Protein AF-A0A1G2BXG2-F1 (afdb_monomer_lite)

Foldseek 3Di:
DDDPPDDDPDPDDDLLVVLLVLLLVLLVQLVPDPDPVSNVVSLVVNVVSLVVCCVVVVDVDSVRSLVVNVVVVRPPSVVSVVVSCVVPVD

Organism: NCBI:txid1798552

pLDDT: mean 74.63, std 14.34, range [38.75, 89.06]

Secondary structure (DSSP, 8-state):
----------TT--HHHHHHHHHHHHHHHHHH---HHHHHHHHHHHHHHHHHHHHTTS-SSHHHHHHHHHHTT---HHHHHHHHHHHH--

Radius of gyration: 13.39 Å; chains: 1; bounding box: 40×34×30 Å

Sequence (90 aa):
MGELIKFPERGKKNGVEEGLERLQGLFEMISATQHFHDKIDALAEFEKVEKELIAQGHFASEAEVVHALERRGATNIADVLALMRATIEE

Structure (mmCIF, N/CA/C/O backbone):
data_AF-A0A1G2BXG2-F1
#
_entry.id   AF-A0A1G2BXG2-F1
#
loop_
_atom_site.group_PDB
_atom_site.id
_atom_site.type_symbol
_atom_site.label_atom_id
_atom_site.label_alt_id
_atom_site.label_comp_id
_atom_site.label_asym_id
_atom_site.label_entity_id
_atom_site.label_seq_id
_atom_site.pdbx_PDB_ins_code
_atom_site.Cartn_x
_atom_site.Cartn_y
_atom_site.Cartn_z
_atom_site.occupancy
_atom_site.B_iso_or_equiv
_atom_site.auth_seq_id
_atom_site.auth_comp_id
_atom_site.auth_asym_id
_atom_site.auth_atom_id
_atom_site.pdbx_PDB_model_num
ATOM 1 N N . MET A 1 1 ? 27.808 -4.610 6.013 1.00 39.03 1 MET A N 1
ATOM 2 C CA . MET A 1 1 ? 27.306 -3.295 6.460 1.00 39.03 1 MET A CA 1
ATOM 3 C C . MET A 1 1 ? 26.209 -2.901 5.490 1.00 39.03 1 MET A C 1
ATOM 5 O O . MET A 1 1 ? 26.533 -2.574 4.361 1.00 39.03 1 MET A O 1
ATOM 9 N N . GLY A 1 2 ? 24.941 -3.074 5.870 1.00 40.44 2 GLY A N 1
ATOM 10 C CA . GLY A 1 2 ? 23.805 -2.600 5.076 1.00 40.44 2 GLY A CA 1
ATOM 11 C C . GLY A 1 2 ? 23.447 -1.199 5.549 1.00 40.44 2 GLY A C 1
ATOM 12 O O . GLY A 1 2 ? 23.192 -1.009 6.738 1.00 40.44 2 GLY A O 1
ATOM 13 N N . GLU A 1 3 ? 23.527 -0.218 4.657 1.00 41.75 3 GLU A N 1
ATOM 14 C CA . GLU A 1 3 ? 23.145 1.160 4.948 1.00 41.75 3 GLU A CA 1
ATOM 15 C C . GLU A 1 3 ? 21.622 1.210 5.129 1.00 41.75 3 GLU A C 1
ATOM 17 O O . GLU A 1 3 ? 20.858 0.921 4.212 1.00 41.75 3 GLU A O 1
ATOM 22 N N . LEU A 1 4 ? 21.181 1.486 6.359 1.00 50.09 4 LEU A N 1
ATOM 23 C CA . LEU A 1 4 ? 19.774 1.687 6.690 1.00 50.09 4 LEU A CA 1
ATOM 24 C C . LEU A 1 4 ? 19.298 2.953 5.975 1.00 50.09 4 LEU A C 1
ATOM 26 O O . LEU A 1 4 ? 19.757 4.049 6.302 1.00 50.09 4 LEU A O 1
ATOM 30 N N . ILE A 1 5 ? 18.375 2.803 5.023 1.00 51.25 5 ILE A N 1
ATOM 31 C CA . ILE A 1 5 ? 17.647 3.921 4.415 1.00 51.25 5 ILE A CA 1
ATOM 32 C C . ILE A 1 5 ? 17.019 4.734 5.557 1.00 51.25 5 ILE A C 1
ATOM 34 O O . ILE A 1 5 ? 16.102 4.277 6.240 1.00 51.25 5 ILE A O 1
ATOM 38 N N . LYS A 1 6 ? 17.561 5.930 5.814 1.00 42.06 6 LYS A N 1
ATOM 39 C CA . LYS A 1 6 ? 17.048 6.842 6.839 1.00 42.06 6 LYS A CA 1
ATOM 40 C C . LYS A 1 6 ? 15.834 7.575 6.286 1.00 42.06 6 LYS A C 1
ATOM 42 O O . LYS A 1 6 ? 15.974 8.507 5.497 1.00 42.06 6 LYS A O 1
ATOM 47 N N . PH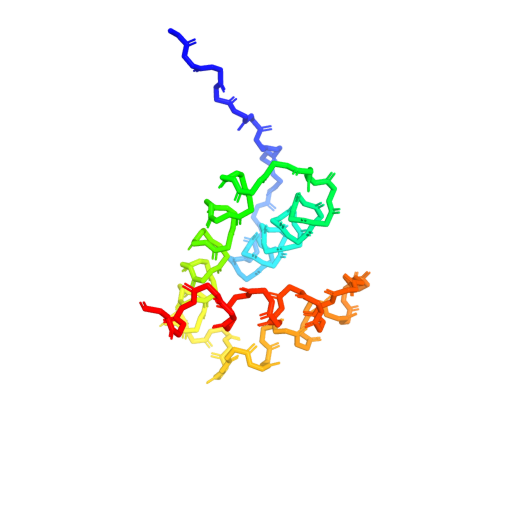E A 1 7 ? 14.652 7.176 6.737 1.00 50.38 7 PHE A N 1
ATOM 48 C CA . PHE A 1 7 ? 13.441 7.971 6.569 1.00 50.38 7 PHE A CA 1
ATOM 49 C C . PHE A 1 7 ? 13.526 9.212 7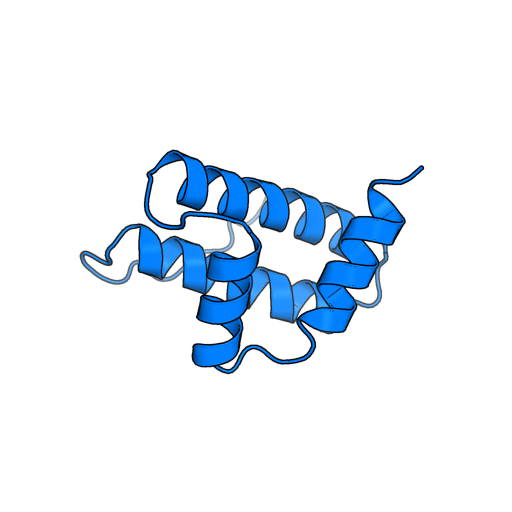.481 1.00 50.38 7 PHE 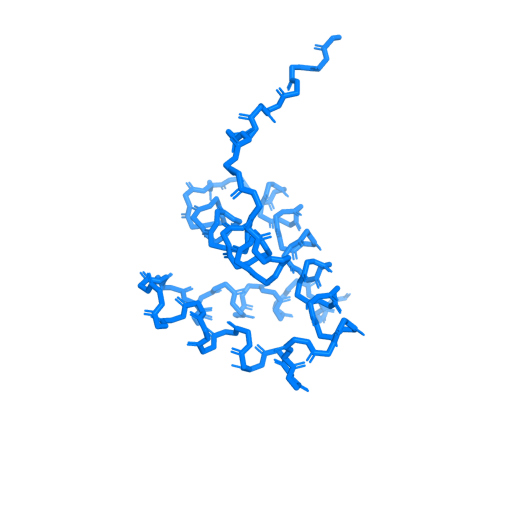A C 1
ATOM 51 O O . PHE A 1 7 ? 13.956 9.087 8.630 1.00 50.38 7 PHE A O 1
ATOM 58 N N . PRO A 1 8 ? 13.179 10.419 6.999 1.00 40.00 8 PRO A N 1
ATOM 59 C CA . PRO A 1 8 ? 13.244 11.628 7.814 1.00 40.00 8 PRO A CA 1
ATOM 60 C C . PRO A 1 8 ? 12.231 11.557 8.966 1.00 40.00 8 PRO A C 1
ATOM 62 O O . PRO A 1 8 ? 11.028 11.473 8.725 1.00 40.00 8 PRO A O 1
ATOM 65 N N . GLU A 1 9 ? 12.715 11.632 10.212 1.00 51.03 9 GLU A N 1
ATOM 66 C CA . GLU A 1 9 ? 11.881 11.724 11.418 1.00 51.03 9 GLU A CA 1
ATOM 67 C C . GLU A 1 9 ? 11.063 13.027 11.379 1.00 51.03 9 GLU A C 1
ATOM 69 O O . GLU A 1 9 ? 11.558 14.116 11.678 1.00 51.03 9 GLU A O 1
ATOM 74 N N . ARG A 1 10 ? 9.800 12.934 10.950 1.00 46.31 10 ARG A N 1
ATOM 75 C CA . ARG A 1 10 ? 8.852 14.054 10.931 1.00 46.31 10 ARG A CA 1
ATOM 76 C C . ARG A 1 10 ? 7.951 13.954 12.164 1.00 46.31 10 ARG A C 1
ATOM 78 O O . ARG A 1 10 ? 7.265 12.958 12.352 1.00 46.31 10 ARG A O 1
ATOM 85 N N . GLY A 1 11 ? 7.993 14.988 13.008 1.00 38.75 11 GLY A N 1
ATOM 86 C CA . GLY A 1 11 ? 7.373 15.026 14.337 1.00 38.75 11 GLY A CA 1
ATOM 87 C C . GLY A 1 11 ? 5.905 14.591 14.387 1.00 38.75 11 GLY A C 1
ATOM 88 O O . GLY A 1 11 ? 5.143 14.934 13.492 1.00 38.75 11 GLY A O 1
ATOM 89 N N . LYS A 1 12 ? 5.553 13.843 15.452 1.00 45.00 12 LYS A N 1
ATOM 90 C CA . LYS A 1 12 ? 4.222 13.292 15.800 1.00 45.00 12 LYS A CA 1
ATOM 91 C C . LYS A 1 12 ? 3.232 13.280 14.629 1.00 45.00 12 LYS A C 1
ATOM 93 O O . LYS A 1 12 ? 2.232 13.997 14.639 1.00 45.00 12 LYS A O 1
ATOM 98 N N . LYS A 1 13 ? 3.524 12.459 13.626 1.00 53.34 13 LYS A N 1
ATOM 99 C CA . LYS A 1 13 ? 2.549 12.107 12.601 1.00 53.34 13 LYS A CA 1
ATOM 100 C C . LYS A 1 13 ? 1.594 11.062 13.169 1.00 53.34 13 LYS A C 1
ATOM 102 O O . LYS A 1 13 ? 1.978 10.243 13.999 1.00 53.34 13 LYS A O 1
ATOM 107 N N . ASN A 1 14 ? 0.323 11.133 12.781 1.00 66.75 14 ASN A N 1
ATOM 108 C CA . ASN A 1 14 ? -0.623 10.051 13.053 1.00 66.75 14 ASN A CA 1
ATOM 109 C C . ASN A 1 14 ? -0.094 8.781 12.367 1.00 66.75 14 ASN A C 1
ATOM 111 O O . ASN A 1 14 ? 0.317 8.874 11.212 1.00 66.75 14 ASN A O 1
ATOM 115 N N . GLY A 1 15 ? -0.148 7.610 13.016 1.00 73.12 15 GLY A N 1
ATOM 116 C CA . GLY A 1 15 ? 0.335 6.345 12.425 1.00 73.12 15 GLY A CA 1
ATOM 117 C C . GLY A 1 15 ? -0.259 6.048 11.037 1.00 73.12 15 GLY A C 1
ATOM 118 O O . GLY A 1 15 ? 0.413 5.500 10.169 1.00 73.12 15 GLY A O 1
ATOM 119 N N . VAL A 1 16 ? -1.473 6.547 10.782 1.00 81.00 16 VAL A N 1
ATOM 120 C CA . VAL A 1 16 ? -2.129 6.556 9.464 1.00 81.00 16 VAL A CA 1
ATOM 121 C C . VAL A 1 16 ? -1.337 7.305 8.400 1.00 81.00 16 VAL A C 1
ATOM 123 O O . VAL A 1 16 ? -1.187 6.816 7.287 1.00 81.00 16 VAL A O 1
ATOM 126 N N . GLU A 1 17 ? -0.854 8.509 8.703 1.00 82.88 17 GLU A N 1
ATOM 127 C CA . GLU A 1 17 ? -0.148 9.331 7.720 1.00 82.88 17 GLU A CA 1
ATOM 128 C C . GLU A 1 17 ? 1.209 8.740 7.354 1.00 82.88 17 GLU A C 1
ATOM 130 O O . GLU A 1 17 ? 1.567 8.774 6.176 1.00 82.88 17 GLU A O 1
ATOM 135 N N . GLU A 1 18 ? 1.918 8.174 8.335 1.00 84.06 18 GLU A N 1
ATOM 136 C CA . GLU A 1 18 ? 3.178 7.460 8.109 1.00 84.06 18 GLU A CA 1
ATOM 137 C C . GLU A 1 18 ? 2.959 6.192 7.282 1.00 84.06 18 GLU A C 1
ATOM 139 O O . GLU A 1 18 ? 3.709 5.936 6.340 1.00 84.06 18 GLU A O 1
ATOM 144 N N . GLY A 1 19 ? 1.904 5.429 7.584 1.00 85.81 19 GLY A N 1
ATOM 145 C CA . GLY A 1 19 ? 1.526 4.262 6.794 1.00 85.81 19 GLY A CA 1
ATOM 146 C C . GLY A 1 19 ? 1.165 4.630 5.354 1.00 85.81 19 GLY A C 1
ATOM 147 O O . GLY A 1 19 ? 1.672 4.017 4.421 1.00 85.81 19 GLY A O 1
ATOM 148 N N . LEU A 1 20 ? 0.377 5.690 5.150 1.00 85.25 20 LEU A N 1
ATOM 149 C CA . LEU A 1 20 ? 0.040 6.186 3.812 1.00 85.25 20 LEU A CA 1
ATOM 150 C C . LEU A 1 20 ? 1.264 6.715 3.048 1.00 85.25 20 LEU A C 1
ATOM 152 O O . LEU A 1 20 ? 1.363 6.489 1.846 1.00 85.25 20 LEU A O 1
ATOM 156 N N . GLU A 1 21 ? 2.199 7.410 3.706 1.00 86.62 21 GLU A N 1
ATOM 157 C CA . GLU A 1 21 ? 3.466 7.828 3.078 1.00 86.62 21 GLU A CA 1
ATOM 158 C C . GLU A 1 21 ? 4.322 6.621 2.678 1.00 86.62 21 GLU A C 1
ATOM 160 O O . GLU A 1 21 ? 4.899 6.614 1.591 1.00 86.62 21 GLU A O 1
ATOM 165 N N . ARG A 1 22 ? 4.379 5.580 3.518 1.00 87.00 22 ARG A N 1
ATOM 166 C CA . ARG A 1 22 ? 5.070 4.325 3.194 1.00 87.00 22 ARG A CA 1
ATOM 167 C C . ARG A 1 22 ? 4.460 3.629 1.989 1.00 87.00 22 ARG A C 1
ATOM 169 O O . ARG A 1 22 ? 5.191 3.278 1.069 1.00 87.00 22 ARG A O 1
ATOM 176 N N . LEU A 1 23 ? 3.140 3.468 1.979 1.00 87.06 23 LEU A N 1
ATOM 177 C CA . LEU A 1 23 ? 2.418 2.863 0.862 1.00 87.06 23 LEU A CA 1
ATOM 178 C C . LEU A 1 23 ? 2.659 3.644 -0.433 1.00 87.06 23 LEU A C 1
ATOM 180 O O . LEU A 1 23 ? 2.946 3.041 -1.460 1.00 87.06 23 LEU A O 1
ATOM 184 N N . GLN A 1 24 ? 2.630 4.978 -0.377 1.00 84.62 24 GLN A N 1
ATOM 185 C CA . GLN A 1 24 ? 2.938 5.826 -1.527 1.00 84.62 24 GLN A CA 1
ATOM 186 C C . GLN A 1 24 ? 4.385 5.642 -2.023 1.00 84.62 24 GLN A C 1
ATOM 188 O O . GLN A 1 24 ? 4.606 5.529 -3.226 1.00 84.62 24 GLN A O 1
ATOM 193 N N . GLY A 1 25 ? 5.365 5.548 -1.121 1.00 84.75 25 GLY A N 1
ATOM 194 C CA . GLY A 1 25 ? 6.759 5.295 -1.501 1.00 84.75 25 GLY A CA 1
ATOM 195 C C . GLY A 1 25 ? 6.971 3.913 -2.132 1.00 84.75 25 GLY A C 1
ATOM 196 O O . GLY A 1 25 ? 7.703 3.787 -3.115 1.00 84.75 25 GLY A O 1
ATOM 197 N N . LEU A 1 26 ? 6.296 2.883 -1.614 1.00 85.06 26 LEU A N 1
ATOM 198 C CA . LEU A 1 26 ? 6.298 1.538 -2.203 1.00 85.06 26 LEU A CA 1
ATOM 199 C C . LEU A 1 26 ? 5.671 1.552 -3.603 1.00 85.06 26 LEU A C 1
ATOM 201 O O . LEU A 1 26 ? 6.208 0.950 -4.529 1.00 85.06 26 LEU A O 1
ATOM 205 N N . PHE A 1 27 ? 4.599 2.321 -3.784 1.00 79.75 27 PHE A N 1
ATOM 206 C CA . PHE A 1 27 ? 3.960 2.560 -5.077 1.00 79.75 27 PHE A CA 1
ATOM 207 C C . PHE A 1 27 ? 4.914 3.132 -6.129 1.00 79.75 27 PHE A C 1
ATOM 209 O O . PHE A 1 27 ? 4.999 2.626 -7.255 1.00 79.75 27 PHE A O 1
ATOM 216 N N . GLU A 1 28 ? 5.645 4.185 -5.763 1.00 80.88 28 GLU A N 1
ATOM 217 C CA . GLU A 1 28 ? 6.637 4.804 -6.641 1.00 80.88 28 GLU A CA 1
ATOM 218 C C . GLU A 1 28 ? 7.775 3.831 -6.961 1.00 80.88 28 GLU A C 1
ATOM 220 O O . GLU A 1 28 ? 8.203 3.746 -8.111 1.00 80.88 28 GLU A O 1
ATOM 225 N N . MET A 1 29 ? 8.216 3.037 -5.983 1.00 81.88 29 MET A N 1
ATOM 226 C CA . MET A 1 29 ? 9.262 2.031 -6.168 1.00 81.88 29 MET A CA 1
ATOM 227 C C . MET A 1 29 ? 8.840 0.915 -7.134 1.00 81.88 29 MET A C 1
ATOM 229 O O . MET A 1 29 ? 9.602 0.582 -8.042 1.00 81.88 29 MET A O 1
ATOM 233 N N . ILE A 1 30 ? 7.622 0.381 -6.998 1.00 78.12 30 ILE A N 1
ATOM 234 C CA . ILE A 1 30 ? 7.070 -0.655 -7.891 1.00 78.12 30 ILE A CA 1
ATOM 235 C C . ILE A 1 30 ? 6.942 -0.126 -9.324 1.00 78.12 30 ILE A C 1
ATOM 237 O O . ILE A 1 30 ? 7.232 -0.845 -10.285 1.00 78.12 30 ILE A O 1
ATOM 241 N N . SER A 1 31 ? 6.536 1.139 -9.466 1.00 74.25 31 SER A N 1
ATOM 242 C CA . SER A 1 31 ? 6.401 1.803 -10.767 1.00 74.25 31 SER A CA 1
ATOM 243 C C . SER A 1 31 ? 7.754 2.130 -11.407 1.00 74.25 31 SER A C 1
ATOM 245 O O . SER A 1 31 ? 7.890 2.053 -12.627 1.00 74.25 31 SER A O 1
ATOM 247 N N . ALA A 1 32 ? 8.758 2.493 -10.605 1.00 77.94 32 ALA A N 1
ATOM 248 C CA . ALA A 1 32 ? 10.073 2.909 -11.085 1.00 77.94 32 ALA A CA 1
ATOM 249 C C . ALA A 1 32 ? 11.027 1.735 -11.351 1.00 77.94 32 ALA A C 1
ATOM 251 O O . ALA A 1 32 ? 11.880 1.829 -12.237 1.00 77.94 32 ALA A O 1
ATOM 252 N N . THR A 1 33 ? 10.922 0.637 -10.596 1.00 75.31 33 THR A N 1
ATOM 253 C CA . THR A 1 33 ? 11.872 -0.473 -10.717 1.00 75.31 33 THR A CA 1
ATOM 254 C C . THR A 1 33 ? 11.582 -1.346 -11.941 1.00 75.31 33 THR A C 1
ATOM 256 O O . THR A 1 33 ? 10.442 -1.713 -12.234 1.00 75.31 33 THR A O 1
ATOM 259 N N . GLN A 1 34 ? 12.636 -1.710 -12.674 1.00 70.81 34 GLN A N 1
ATOM 260 C CA . GLN A 1 34 ? 12.563 -2.664 -13.790 1.00 70.81 34 GLN A CA 1
ATOM 261 C C . GLN A 1 34 ? 12.832 -4.108 -13.342 1.00 70.81 34 GLN A C 1
ATOM 263 O O . GLN A 1 34 ? 12.599 -5.048 -14.102 1.00 70.81 34 GLN A O 1
ATOM 268 N N . HIS A 1 35 ? 13.304 -4.294 -12.109 1.00 77.00 35 HIS A N 1
ATOM 269 C CA . HIS A 1 35 ? 13.655 -5.595 -11.560 1.00 77.00 35 HIS A CA 1
ATOM 270 C C . HIS A 1 35 ? 12.437 -6.251 -10.908 1.00 77.00 35 HIS A C 1
ATOM 272 O O . HIS A 1 35 ? 11.844 -5.712 -9.979 1.00 77.00 35 HIS A O 1
ATOM 278 N N . PHE A 1 36 ? 12.074 -7.443 -11.385 1.00 70.88 36 PHE A N 1
ATOM 279 C CA . PHE A 1 36 ? 10.924 -8.193 -10.868 1.00 70.88 36 PHE A CA 1
ATOM 280 C C . PHE A 1 36 ? 11.051 -8.553 -9.381 1.00 70.88 36 PHE A C 1
ATOM 282 O O . PHE A 1 36 ? 10.048 -8.537 -8.679 1.00 70.88 36 PHE A O 1
ATOM 289 N N . HIS A 1 37 ? 12.262 -8.833 -8.892 1.00 75.25 37 HIS A N 1
ATOM 290 C CA . HIS A 1 37 ? 12.486 -9.173 -7.484 1.00 75.25 37 HIS A CA 1
ATOM 291 C C . HIS A 1 37 ? 12.134 -8.003 -6.553 1.00 75.25 37 HIS A C 1
ATOM 293 O O . HI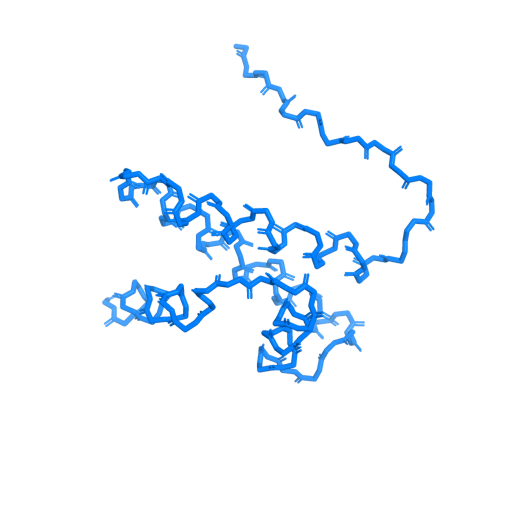S A 1 37 ? 11.308 -8.169 -5.665 1.00 75.25 37 HIS A O 1
ATOM 299 N N . ASP A 1 38 ? 12.634 -6.798 -6.852 1.00 77.00 38 ASP A N 1
ATOM 300 C CA . ASP A 1 38 ? 12.313 -5.586 -6.087 1.00 77.00 38 ASP A CA 1
ATOM 301 C C . ASP A 1 38 ? 10.813 -5.249 -6.122 1.00 77.00 38 ASP A C 1
ATOM 303 O O . ASP A 1 38 ? 10.283 -4.695 -5.160 1.00 77.00 38 ASP A O 1
ATOM 307 N N . LYS A 1 39 ? 10.100 -5.603 -7.206 1.00 79.38 39 LYS A N 1
ATOM 308 C CA . LYS A 1 39 ? 8.634 -5.474 -7.245 1.00 79.38 39 LYS A CA 1
ATOM 309 C C . LYS A 1 39 ? 7.971 -6.416 -6.255 1.00 79.38 39 LYS A C 1
ATOM 311 O O . LYS A 1 39 ? 7.093 -5.970 -5.535 1.00 79.38 39 LYS A O 1
ATOM 316 N N . ILE A 1 40 ? 8.374 -7.683 -6.209 1.00 81.12 40 ILE A N 1
ATOM 317 C CA . ILE A 1 40 ? 7.776 -8.672 -5.301 1.00 81.12 40 ILE A CA 1
ATOM 318 C C . ILE A 1 40 ? 7.999 -8.263 -3.842 1.00 81.12 40 ILE A C 1
ATOM 320 O O . ILE A 1 40 ? 7.041 -8.247 -3.073 1.00 81.12 40 ILE A O 1
ATOM 324 N N . ASP A 1 41 ? 9.217 -7.860 -3.473 1.00 83.06 41 ASP A N 1
ATOM 325 C CA . ASP A 1 41 ? 9.507 -7.378 -2.117 1.00 83.06 41 ASP A CA 1
ATOM 326 C C . ASP A 1 41 ? 8.692 -6.125 -1.763 1.00 83.06 41 ASP A C 1
ATOM 328 O O . ASP A 1 41 ? 8.112 -6.037 -0.678 1.00 83.06 41 ASP A O 1
ATOM 332 N N . ALA A 1 42 ? 8.578 -5.172 -2.692 1.00 83.94 42 ALA A N 1
ATOM 333 C CA . ALA A 1 42 ? 7.778 -3.972 -2.474 1.00 83.94 42 ALA A CA 1
ATOM 334 C C . ALA A 1 42 ? 6.269 -4.269 -2.383 1.00 83.94 42 ALA A C 1
ATOM 336 O O . ALA A 1 42 ? 5.583 -3.644 -1.578 1.00 83.94 42 ALA A O 1
ATOM 337 N N . LEU A 1 43 ? 5.753 -5.233 -3.156 1.00 82.81 43 LEU A N 1
ATOM 338 C CA . LEU A 1 43 ? 4.361 -5.694 -3.085 1.00 82.81 43 LEU A CA 1
ATOM 339 C C . LEU A 1 43 ? 4.078 -6.398 -1.747 1.00 82.81 43 LEU A C 1
ATOM 341 O O . LEU A 1 43 ? 3.041 -6.152 -1.134 1.00 82.81 43 LEU A O 1
ATOM 345 N N . ALA A 1 44 ? 5.008 -7.221 -1.258 1.00 84.50 44 ALA A N 1
ATOM 346 C CA . ALA A 1 44 ? 4.878 -7.894 0.033 1.00 84.50 44 ALA A CA 1
ATOM 347 C C . ALA A 1 44 ? 4.895 -6.899 1.209 1.00 84.50 44 ALA A C 1
ATOM 349 O O . ALA A 1 44 ? 4.092 -7.007 2.139 1.00 84.50 44 ALA A O 1
ATOM 350 N N . GLU A 1 45 ? 5.779 -5.896 1.174 1.00 87.50 45 GLU A N 1
ATOM 351 C CA . GLU A 1 45 ? 5.774 -4.832 2.186 1.00 87.50 45 GLU A CA 1
ATOM 352 C C . GLU A 1 45 ? 4.512 -3.959 2.066 1.00 87.50 45 GLU A C 1
ATOM 354 O O . GLU A 1 45 ? 3.966 -3.535 3.086 1.00 87.50 45 GLU A O 1
ATOM 359 N N . PHE A 1 46 ? 4.001 -3.736 0.850 1.00 86.75 46 PHE A N 1
ATOM 360 C CA . PHE A 1 46 ? 2.757 -2.997 0.627 1.00 86.75 46 PHE A CA 1
ATOM 361 C C . PHE A 1 46 ? 1.577 -3.682 1.321 1.00 86.75 46 PHE A C 1
ATOM 363 O O . PHE A 1 46 ? 0.907 -3.061 2.147 1.00 86.75 46 PHE A O 1
ATOM 370 N N . GLU A 1 47 ? 1.381 -4.975 1.058 1.00 86.56 47 GLU A N 1
ATOM 371 C CA . GLU A 1 47 ? 0.324 -5.785 1.673 1.00 86.56 47 GLU A CA 1
ATOM 372 C C . GLU A 1 47 ? 0.422 -5.772 3.206 1.00 86.56 47 GLU A C 1
ATOM 374 O O . GLU A 1 47 ? -0.573 -5.663 3.924 1.00 86.56 47 GLU A O 1
ATOM 379 N N . LYS A 1 48 ? 1.643 -5.852 3.740 1.00 89.06 48 LYS A N 1
ATOM 380 C CA . LYS A 1 48 ? 1.878 -5.842 5.183 1.00 89.06 48 LYS A CA 1
ATOM 381 C C . LYS A 1 48 ? 1.489 -4.511 5.829 1.00 89.06 48 LYS A C 1
ATOM 383 O O . LYS A 1 48 ? 0.817 -4.519 6.860 1.00 89.06 48 LYS A O 1
ATOM 388 N N . VAL A 1 49 ? 1.895 -3.381 5.245 1.00 88.88 49 VAL A N 1
ATOM 389 C CA . VAL A 1 49 ? 1.555 -2.044 5.765 1.00 88.88 49 VAL A CA 1
ATOM 390 C C . VAL A 1 49 ? 0.053 -1.783 5.641 1.00 88.88 49 VAL A C 1
ATOM 392 O O . VAL A 1 49 ? -0.560 -1.255 6.567 1.00 88.88 49 VAL A O 1
ATOM 395 N N . GLU A 1 50 ? -0.560 -2.196 4.535 1.00 88.56 50 GLU A N 1
ATOM 396 C CA . GLU A 1 50 ? -2.006 -2.115 4.334 1.00 88.56 50 GLU A CA 1
ATOM 397 C C . GLU A 1 50 ? -2.773 -2.894 5.415 1.00 88.56 50 GLU A C 1
ATOM 399 O O . GLU A 1 50 ? -3.627 -2.327 6.104 1.00 88.56 50 GLU A O 1
ATOM 404 N N . LYS A 1 51 ? -2.421 -4.168 5.632 1.00 88.00 51 LYS A N 1
ATOM 405 C CA . LYS A 1 51 ? -3.026 -5.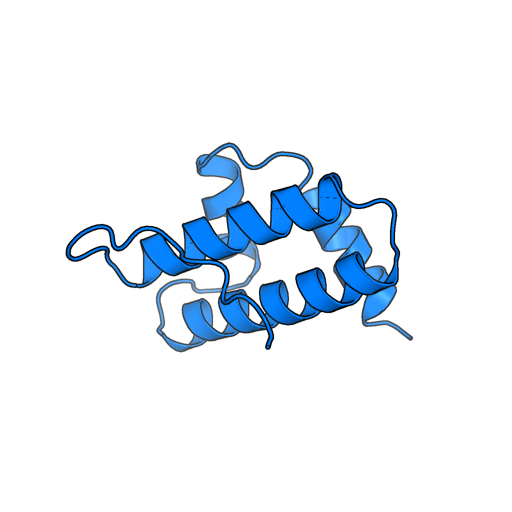012 6.673 1.00 88.00 51 LYS A CA 1
ATOM 406 C C . LYS A 1 51 ? -2.839 -4.436 8.070 1.00 88.00 51 LYS A C 1
ATOM 408 O O . LYS A 1 51 ? -3.758 -4.517 8.882 1.00 88.00 51 LYS A O 1
ATOM 413 N N . GLU A 1 52 ? -1.681 -3.850 8.359 1.00 89.00 52 GLU A N 1
ATOM 414 C CA . GLU A 1 52 ? -1.414 -3.206 9.646 1.00 89.00 52 GLU A CA 1
ATOM 415 C C . GLU A 1 52 ? -2.350 -2.011 9.881 1.00 89.00 52 GLU A C 1
ATOM 417 O O . GLU A 1 52 ? -2.957 -1.905 10.947 1.00 89.00 52 GLU A O 1
ATOM 422 N N . LEU A 1 53 ? -2.548 -1.159 8.873 1.00 86.19 53 LEU A N 1
ATOM 423 C CA . LEU A 1 53 ? -3.453 -0.013 8.966 1.00 86.19 53 LEU A CA 1
ATOM 424 C C . LEU A 1 53 ? -4.924 -0.434 9.118 1.00 86.19 53 LEU A C 1
ATOM 426 O O . LEU A 1 53 ? -5.669 0.180 9.887 1.00 86.19 53 LEU A O 1
ATOM 430 N N . ILE A 1 54 ? -5.344 -1.499 8.431 1.00 86.06 54 ILE A N 1
ATOM 431 C CA . ILE A 1 54 ? -6.689 -2.077 8.585 1.00 86.06 54 ILE A CA 1
ATOM 432 C C . ILE A 1 54 ? -6.855 -2.676 9.989 1.00 86.06 54 ILE A C 1
ATOM 434 O O . ILE A 1 54 ? -7.845 -2.402 10.667 1.00 86.06 54 ILE A O 1
ATOM 438 N N . ALA A 1 55 ? -5.873 -3.442 10.472 1.00 86.06 55 ALA A N 1
ATOM 439 C CA . ALA A 1 55 ? -5.904 -4.064 11.798 1.00 86.06 55 ALA A CA 1
ATOM 440 C C . ALA A 1 55 ? -5.930 -3.035 12.940 1.00 86.06 55 ALA A C 1
ATOM 442 O O . ALA A 1 55 ? -6.542 -3.274 13.980 1.00 86.06 55 ALA A O 1
ATOM 443 N N . GLN A 1 56 ? -5.309 -1.871 12.739 1.00 84.12 56 GLN A N 1
ATOM 444 C CA . GLN A 1 56 ? -5.366 -0.736 13.664 1.00 84.12 56 GLN A CA 1
ATOM 445 C C . GLN A 1 56 ? -6.716 0.010 13.630 1.00 84.12 56 GLN A C 1
ATOM 447 O O . GLN A 1 56 ? -6.935 0.924 14.425 1.00 84.12 56 GLN A O 1
ATOM 452 N N . GLY A 1 57 ? -7.638 -0.377 12.740 1.00 83.25 57 GLY A N 1
ATOM 453 C CA . GLY A 1 57 ? -8.960 0.235 12.596 1.00 83.25 57 GLY A CA 1
ATOM 454 C C . GLY A 1 57 ? -8.938 1.576 11.864 1.00 83.25 57 GLY A C 1
ATOM 455 O O . GLY A 1 57 ? -9.899 2.338 11.954 1.00 83.25 57 GLY A O 1
ATOM 456 N N . HIS A 1 58 ? -7.846 1.890 11.163 1.00 84.88 58 HIS A N 1
ATOM 457 C CA . HIS A 1 58 ? -7.711 3.140 10.419 1.00 84.88 58 HIS A CA 1
ATOM 458 C C . HIS A 1 58 ? -8.444 3.118 9.077 1.00 84.88 58 HIS A C 1
ATOM 460 O O . HIS A 1 58 ? -8.885 4.167 8.613 1.00 84.88 58 HIS A O 1
ATOM 466 N N . PHE A 1 59 ? -8.607 1.933 8.488 1.00 86.12 59 PHE A N 1
ATOM 467 C CA . PHE A 1 59 ? -9.368 1.715 7.261 1.00 86.12 59 PHE A CA 1
ATOM 468 C C . PHE A 1 59 ? -10.263 0.492 7.416 1.00 86.12 59 PHE A C 1
ATOM 470 O O . PHE A 1 59 ? -9.872 -0.488 8.049 1.00 86.12 59 PHE A O 1
ATOM 477 N N . ALA A 1 60 ? -11.455 0.533 6.819 1.00 82.50 60 ALA A N 1
ATOM 478 C CA . ALA A 1 60 ? -12.383 -0.594 6.871 1.00 82.50 60 ALA A CA 1
ATOM 479 C C . ALA A 1 60 ? -12.000 -1.737 5.912 1.00 82.50 60 ALA A C 1
ATOM 481 O O . ALA A 1 60 ? -12.443 -2.869 6.093 1.00 82.50 60 ALA A O 1
ATOM 482 N N . SER A 1 61 ? -11.229 -1.439 4.862 1.00 83.81 61 SER A N 1
ATOM 483 C CA . SER A 1 61 ? -10.850 -2.395 3.816 1.00 83.81 61 SER A CA 1
ATOM 484 C C . SER A 1 61 ? -9.689 -1.874 2.966 1.00 83.81 61 SER A C 1
ATOM 486 O O . SER A 1 61 ? -9.418 -0.672 2.956 1.00 83.81 61 SER A O 1
ATOM 488 N N . GLU A 1 62 ? -9.059 -2.763 2.196 1.00 83.19 62 GLU A N 1
ATOM 489 C CA . GLU A 1 62 ? -8.009 -2.438 1.211 1.00 83.19 62 GLU A CA 1
ATOM 490 C C . GLU A 1 62 ? -8.472 -1.356 0.224 1.00 83.19 62 GLU A C 1
ATOM 492 O O . GLU A 1 62 ? -7.746 -0.415 -0.089 1.00 83.19 62 GLU A O 1
ATOM 497 N N . ALA A 1 63 ? -9.742 -1.414 -0.193 1.00 83.25 63 ALA A N 1
ATOM 498 C CA . ALA A 1 63 ? -10.334 -0.423 -1.086 1.00 83.25 63 ALA A CA 1
ATOM 499 C C . ALA A 1 63 ? -10.293 1.001 -0.505 1.00 83.25 63 ALA A C 1
ATOM 501 O O . ALA A 1 63 ? -10.080 1.958 -1.246 1.00 83.25 63 ALA A O 1
ATOM 502 N N . GLU A 1 64 ? -10.461 1.163 0.811 1.00 85.88 64 GLU A N 1
ATOM 503 C CA . GLU A 1 64 ? -10.355 2.477 1.452 1.00 85.88 64 GLU A CA 1
ATOM 504 C C . GLU A 1 64 ? -8.913 2.981 1.528 1.00 85.88 64 GLU A C 1
ATOM 506 O O . GLU A 1 64 ? -8.680 4.181 1.360 1.00 85.88 64 GLU A O 1
ATOM 511 N N . VAL A 1 65 ? -7.950 2.079 1.740 1.00 85.81 65 VAL A N 1
ATOM 512 C CA . VAL A 1 65 ? -6.516 2.401 1.710 1.00 85.81 65 VAL A CA 1
ATOM 513 C C . VAL A 1 65 ? -6.134 2.900 0.318 1.00 85.81 65 VAL A C 1
ATOM 515 O O . VAL A 1 65 ? -5.564 3.983 0.175 1.00 85.81 65 VAL A O 1
ATOM 518 N N . VAL A 1 66 ? -6.540 2.165 -0.717 1.00 83.94 66 VAL A N 1
ATOM 519 C CA . VAL A 1 66 ? -6.378 2.541 -2.126 1.00 83.94 66 VAL A CA 1
ATOM 520 C C . VAL A 1 66 ? -6.992 3.912 -2.406 1.00 83.94 66 VAL A C 1
ATOM 522 O O . VAL A 1 66 ? -6.305 4.800 -2.909 1.00 83.94 66 VAL A O 1
ATOM 525 N N . HIS A 1 67 ? -8.241 4.142 -1.998 1.00 84.69 67 HIS A N 1
ATOM 526 C CA . HIS A 1 67 ? -8.902 5.433 -2.201 1.00 84.69 67 HIS A CA 1
ATOM 527 C C . HIS A 1 67 ? -8.215 6.587 -1.454 1.00 84.69 67 HIS A C 1
ATOM 529 O O . HIS A 1 67 ? -8.252 7.742 -1.890 1.00 84.69 67 HIS A O 1
ATOM 535 N N . ALA A 1 68 ? -7.602 6.318 -0.300 1.00 86.12 68 ALA A N 1
ATOM 536 C CA . ALA A 1 68 ? -6.818 7.309 0.429 1.00 86.12 68 ALA A CA 1
ATOM 537 C C . ALA A 1 68 ? -5.516 7.662 -0.307 1.00 86.12 68 ALA A C 1
ATOM 539 O O . ALA A 1 68 ? -5.135 8.835 -0.339 1.00 86.12 68 ALA A O 1
ATOM 540 N N . LEU A 1 69 ? -4.873 6.682 -0.944 1.00 83.94 69 LEU A N 1
ATOM 541 C CA . LEU A 1 69 ? -3.688 6.892 -1.776 1.00 83.94 69 LEU A CA 1
ATOM 542 C C . LEU A 1 69 ? -4.022 7.650 -3.068 1.00 83.94 69 LEU A C 1
ATOM 544 O O . LEU A 1 69 ? -3.321 8.605 -3.406 1.00 83.94 69 LEU A O 1
ATOM 548 N N . GLU A 1 70 ? -5.134 7.322 -3.733 1.00 83.62 70 GLU A N 1
ATOM 549 C CA . GLU A 1 70 ? -5.620 8.062 -4.911 1.00 83.62 70 GLU A CA 1
ATOM 550 C C . GLU A 1 70 ? -5.853 9.542 -4.585 1.00 83.62 70 GLU A C 1
ATOM 552 O O . GLU A 1 70 ? -5.403 10.431 -5.309 1.00 83.62 70 GLU A O 1
ATOM 557 N N . ARG A 1 71 ? -6.490 9.831 -3.441 1.00 83.44 71 ARG A N 1
ATOM 558 C CA . ARG A 1 71 ? -6.717 11.209 -2.971 1.00 83.44 71 ARG A CA 1
ATOM 559 C C . ARG A 1 71 ? -5.427 11.971 -2.665 1.00 83.44 71 ARG A C 1
ATOM 561 O O . ARG A 1 71 ? -5.433 13.199 -2.698 1.00 83.44 71 ARG A O 1
ATOM 568 N N . ARG A 1 72 ? -4.330 11.265 -2.381 1.00 78.75 72 ARG A N 1
ATOM 569 C CA . ARG A 1 72 ? -2.989 11.843 -2.195 1.00 78.75 72 ARG A CA 1
ATOM 570 C C . ARG A 1 72 ? -2.219 12.038 -3.504 1.00 78.75 72 ARG A C 1
ATOM 572 O O . ARG A 1 72 ? -1.112 12.570 -3.470 1.00 78.75 72 ARG A O 1
ATOM 579 N N . GLY A 1 73 ? -2.799 11.666 -4.645 1.00 77.25 73 GLY A N 1
ATOM 580 C CA . GLY A 1 73 ? -2.178 11.821 -5.958 1.00 77.25 73 GLY A CA 1
ATOM 581 C C . GLY A 1 73 ? -1.268 10.663 -6.358 1.00 77.25 73 GLY A C 1
ATOM 582 O O . GLY A 1 73 ? -0.485 10.815 -7.294 1.00 77.25 73 GLY A O 1
ATOM 583 N N . ALA A 1 74 ? -1.356 9.513 -5.681 1.00 76.56 74 ALA A N 1
ATOM 584 C CA . ALA A 1 74 ? -0.724 8.302 -6.184 1.00 76.56 74 ALA A CA 1
ATOM 585 C C . ALA A 1 74 ? -1.375 7.913 -7.523 1.00 76.56 74 ALA A C 1
ATOM 587 O O . ALA A 1 74 ? -2.597 7.826 -7.646 1.00 76.56 74 ALA A O 1
ATOM 588 N N . THR A 1 75 ? -0.540 7.728 -8.541 1.00 69.19 75 THR A N 1
ATOM 589 C CA . THR A 1 75 ? -0.947 7.335 -9.895 1.00 69.19 75 THR A CA 1
ATOM 590 C C . THR A 1 75 ? -0.587 5.869 -10.127 1.00 69.19 75 THR A C 1
ATOM 592 O O . THR A 1 75 ? 0.242 5.317 -9.409 1.00 69.19 75 THR A O 1
ATOM 595 N N . ASN A 1 76 ? -1.227 5.220 -11.105 1.00 69.75 76 ASN A N 1
ATOM 596 C CA . ASN A 1 76 ? -1.007 3.802 -11.439 1.00 69.75 76 ASN A CA 1
ATOM 597 C C . ASN A 1 76 ? -1.398 2.815 -10.319 1.00 69.75 76 ASN A C 1
ATOM 599 O O . ASN A 1 76 ? -0.860 1.711 -10.235 1.00 69.75 76 ASN A O 1
ATOM 603 N N . ILE A 1 77 ? -2.368 3.184 -9.468 1.00 73.62 77 ILE A N 1
ATOM 604 C CA . ILE A 1 77 ? -2.865 2.290 -8.410 1.00 73.62 77 ILE A CA 1
ATOM 605 C C . ILE A 1 77 ? -3.478 1.009 -8.979 1.00 73.62 77 ILE A C 1
ATOM 607 O O . ILE A 1 77 ? -3.207 -0.085 -8.487 1.00 73.62 77 ILE A O 1
ATOM 611 N N . ALA A 1 78 ? -4.222 1.130 -10.077 1.00 71.81 78 ALA A N 1
ATOM 612 C CA . ALA A 1 78 ? -4.788 -0.016 -10.776 1.00 71.81 78 ALA A CA 1
ATOM 613 C C . ALA A 1 78 ? -3.716 -1.011 -11.268 1.00 71.81 78 ALA A C 1
ATOM 615 O O . ALA A 1 78 ? -3.911 -2.216 -11.125 1.00 71.81 78 ALA A O 1
ATOM 616 N N . ASP A 1 79 ? -2.583 -0.530 -11.792 1.00 71.81 79 ASP A N 1
ATOM 617 C CA . ASP A 1 79 ? -1.492 -1.380 -12.292 1.00 71.81 79 ASP A CA 1
ATOM 618 C C . ASP A 1 79 ? -0.798 -2.161 -11.172 1.00 71.81 79 ASP A C 1
ATOM 620 O O . ASP A 1 79 ? -0.504 -3.345 -11.331 1.00 71.81 79 ASP A O 1
ATOM 624 N N . VAL A 1 80 ? -0.570 -1.536 -10.015 1.00 70.56 80 VAL A N 1
ATOM 625 C CA . VAL A 1 80 ? 0.036 -2.225 -8.863 1.00 70.56 80 VAL A CA 1
ATOM 626 C C . VAL A 1 80 ? -0.934 -3.211 -8.230 1.00 70.56 80 VAL A C 1
ATOM 628 O O . VAL A 1 80 ? -0.523 -4.314 -7.893 1.00 70.56 80 VAL A O 1
ATOM 631 N N . LEU A 1 81 ? -2.222 -2.875 -8.122 1.00 75.12 81 LEU A N 1
ATOM 632 C CA . LEU A 1 81 ? -3.231 -3.829 -7.653 1.00 75.12 81 LEU A CA 1
ATOM 633 C C . LEU A 1 81 ? -3.344 -5.032 -8.595 1.00 75.12 81 LEU A C 1
ATOM 635 O O . LEU A 1 81 ? -3.495 -6.166 -8.139 1.00 75.12 81 LEU A O 1
ATOM 639 N N . ALA A 1 82 ? -3.239 -4.803 -9.905 1.00 76.31 82 ALA A N 1
ATOM 640 C CA . ALA A 1 82 ? -3.181 -5.878 -10.887 1.00 76.31 82 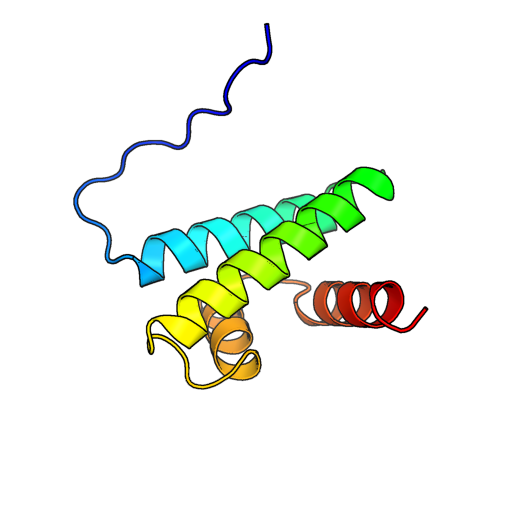ALA A CA 1
ATOM 641 C C . ALA A 1 82 ? -1.910 -6.731 -10.723 1.00 76.31 82 ALA A C 1
ATOM 643 O O . ALA A 1 82 ? -2.000 -7.956 -10.757 1.00 76.31 82 ALA A O 1
ATOM 644 N N . LEU A 1 83 ? -0.751 -6.106 -10.477 1.00 73.19 83 LEU A N 1
ATOM 645 C CA . LEU A 1 83 ? 0.511 -6.795 -10.174 1.00 73.19 83 LEU A CA 1
ATOM 646 C C . LEU A 1 83 ? 0.441 -7.612 -8.875 1.00 73.19 83 LEU A C 1
ATOM 648 O O . LEU A 1 83 ? 0.909 -8.748 -8.862 1.00 73.19 83 LEU A O 1
ATOM 652 N N . MET A 1 84 ? -0.167 -7.081 -7.808 1.00 72.94 84 MET A N 1
ATOM 653 C CA . MET A 1 84 ? -0.380 -7.813 -6.552 1.00 72.94 84 MET A CA 1
ATOM 654 C C . MET A 1 84 ? -1.206 -9.074 -6.794 1.00 72.94 84 MET A C 1
ATOM 656 O O . MET A 1 84 ? -0.793 -10.162 -6.406 1.00 72.94 84 MET A O 1
ATOM 660 N N . ARG A 1 85 ? -2.342 -8.953 -7.493 1.00 72.25 85 ARG A N 1
ATOM 661 C CA . ARG A 1 85 ? -3.210 -10.100 -7.806 1.00 72.25 85 ARG A CA 1
ATOM 662 C C . ARG A 1 85 ? -2.500 -11.139 -8.666 1.00 72.25 85 ARG A C 1
ATOM 664 O O . ARG A 1 85 ? -2.553 -12.320 -8.354 1.00 72.25 85 ARG A O 1
ATOM 671 N N . ALA A 1 86 ? -1.764 -10.691 -9.682 1.00 72.31 86 ALA A N 1
ATOM 672 C CA . ALA A 1 86 ? -0.991 -11.578 -10.544 1.00 72.31 86 ALA A CA 1
ATOM 673 C C . ALA A 1 86 ? 0.158 -12.302 -9.814 1.00 72.31 86 ALA A C 1
ATOM 675 O O . ALA A 1 86 ? 0.600 -13.339 -10.289 1.00 72.31 86 ALA A O 1
ATOM 676 N N . THR A 1 87 ? 0.641 -11.769 -8.686 1.00 68.94 87 THR A N 1
ATOM 677 C CA . THR A 1 87 ? 1.724 -12.373 -7.886 1.00 68.94 87 THR A CA 1
ATOM 678 C C . THR A 1 87 ? 1.191 -13.309 -6.789 1.00 68.94 87 THR A C 1
ATOM 680 O O . THR A 1 87 ? 1.911 -14.202 -6.358 1.00 68.94 87 THR A O 1
ATOM 683 N N . ILE A 1 88 ? -0.050 -13.112 -6.322 1.00 61.62 88 ILE A N 1
ATOM 684 C CA . ILE A 1 88 ? -0.656 -13.869 -5.207 1.00 61.62 88 ILE A CA 1
ATOM 685 C C . ILE A 1 88 ? -1.487 -15.079 -5.695 1.00 61.62 88 ILE A C 1
ATOM 687 O O . ILE A 1 88 ? -1.685 -16.020 -4.932 1.00 61.62 88 ILE A O 1
ATOM 691 N N . GLU A 1 89 ? -1.967 -15.089 -6.945 1.00 54.12 89 GLU A N 1
ATOM 692 C CA . GLU A 1 89 ? -2.775 -16.188 -7.519 1.00 54.12 89 GLU A CA 1
ATOM 693 C C . GLU A 1 89 ? -1.965 -17.378 -8.103 1.00 54.12 89 GLU A C 1
ATOM 695 O O . GLU A 1 89 ? -2.528 -18.159 -8.875 1.00 54.12 89 GLU A O 1
ATOM 700 N N . GLU A 1 90 ? -0.687 -17.567 -7.740 1.00 41.94 90 GLU A N 1
ATOM 701 C CA . GLU A 1 90 ? 0.141 -18.717 -8.183 1.00 41.94 90 GLU A CA 1
ATOM 702 C C . GLU A 1 90 ? 0.470 -19.717 -7.059 1.00 41.94 90 GLU A C 1
ATOM 704 O O . GLU A 1 90 ? 0.878 -19.284 -5.956 1.00 41.94 90 GLU A O 1
#